Protein AF-A0A9D5GYQ3-F1 (afdb_monomer)

Sequence (95 aa):
MMFLLFLFSTTVISHRVDDSDITLKEDFELGKHLKLINKPPIKSIHTEFGYIVDCVDIKKQPAFDHPLLKNHKLQTRPSFYSKIEDRGVNISSTK

InterPro domains:
  IPR025521 Neprosin activation peptide [PF14365] (44-83)

Foldseek 3Di:
DVVVVVVVVVVVVVPCPPPVVVVVVVVVVVVVVCPLQDDAAPDWDQDPVRDIDGHDDPCSHSVCVPPVNVPPDDDDDDPVVVVVVVVPDPPPPDD

Radius of gyration: 28.75 Å; Cα contacts (8 Å, |Δi|>4): 40; chains: 1; bounding box: 49×31×90 Å

Solvent-accessible surface area (backbone atoms only — not comparable to full-atom values): 6147 Å² total; per-residue (Å²): 116,69,69,60,54,51,55,53,52,54,55,64,64,70,66,70,68,56,67,65,62,54,51,54,50,51,54,51,52,48,52,53,52,49,58,54,65,65,63,76,59,80,45,75,43,76,44,99,86,70,49,74,49,71,39,59,56,84,89,66,42,55,74,43,74,40,80,94,36,64,82,62,79,80,86,68,87,60,78,71,58,56,66,49,54,78,72,65,71,81,74,77,82,76,128

Structure (mmCIF, N/CA/C/O backbone):
data_AF-A0A9D5GYQ3-F1
#
_entry.id   AF-A0A9D5GYQ3-F1
#
loop_
_atom_site.group_PDB
_atom_site.id
_atom_site.type_symbol
_atom_site.label_atom_id
_atom_site.label_alt_id
_atom_site.label_comp_id
_atom_site.label_asym_id
_atom_site.label_entity_id
_atom_site.label_seq_id
_atom_site.pdbx_PDB_ins_code
_atom_site.Cartn_x
_atom_site.Cartn_y
_atom_site.Cartn_z
_atom_site.occupancy
_atom_site.B_iso_or_equiv
_atom_site.auth_seq_id
_atom_site.auth_comp_id
_atom_site.auth_asym_id
_atom_site.auth_atom_id
_atom_site.pdbx_PDB_model_num
ATOM 1 N N . MET A 1 1 ? 22.638 2.542 -58.117 1.00 63.44 1 MET A N 1
ATOM 2 C CA . MET A 1 1 ? 21.687 1.465 -57.756 1.00 63.44 1 MET A CA 1
ATOM 3 C C . MET A 1 1 ? 22.132 0.667 -56.524 1.00 63.44 1 MET A C 1
ATOM 5 O O . MET A 1 1 ? 21.335 0.570 -55.608 1.00 63.44 1 MET A O 1
ATOM 9 N N . MET A 1 2 ? 23.386 0.194 -56.407 1.00 65.12 2 MET A N 1
ATOM 10 C CA . MET A 1 2 ? 23.854 -0.547 -55.208 1.00 65.12 2 MET A CA 1
ATOM 11 C C . MET A 1 2 ? 23.892 0.252 -53.889 1.00 65.12 2 MET A C 1
ATOM 13 O O . MET A 1 2 ? 23.556 -0.296 -52.847 1.00 65.12 2 MET A O 1
ATOM 17 N N . PHE A 1 3 ? 24.254 1.541 -53.908 1.00 67.25 3 PHE A N 1
ATOM 18 C CA . PHE A 1 3 ? 24.328 2.361 -52.682 1.00 67.25 3 PHE A CA 1
ATOM 19 C C . PHE A 1 3 ? 22.978 2.524 -51.973 1.00 67.25 3 PHE A C 1
ATOM 21 O O . PHE A 1 3 ? 22.921 2.515 -50.749 1.00 67.25 3 PHE A O 1
ATOM 28 N N . LEU A 1 4 ? 21.888 2.618 -52.738 1.00 67.19 4 LEU A N 1
ATOM 29 C CA . LEU A 1 4 ? 20.540 2.729 -52.179 1.00 67.19 4 LEU A CA 1
ATOM 30 C C . LEU A 1 4 ? 20.156 1.444 -51.438 1.00 67.19 4 LEU A C 1
ATOM 32 O O . LEU A 1 4 ? 19.635 1.512 -50.333 1.00 67.19 4 LEU A O 1
ATOM 36 N N . LEU A 1 5 ? 20.502 0.277 -51.992 1.00 67.50 5 LEU A N 1
ATOM 37 C CA . LEU 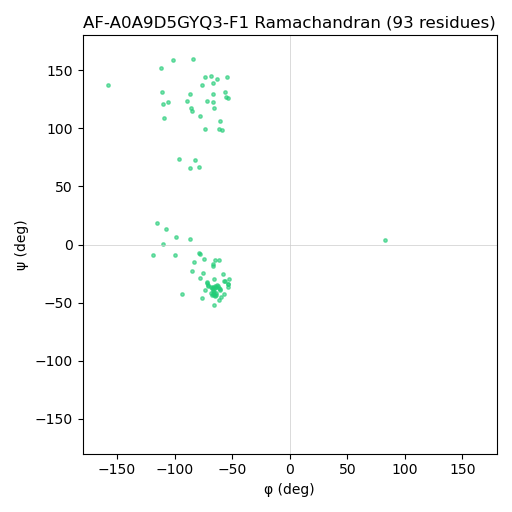A 1 5 ? 20.246 -1.023 -51.364 1.00 67.50 5 LEU A CA 1
ATOM 38 C C . LEU A 1 5 ? 20.997 -1.190 -50.037 1.00 67.50 5 LEU A C 1
ATOM 40 O O . LEU A 1 5 ? 20.458 -1.778 -49.102 1.00 67.50 5 LEU A O 1
ATOM 44 N N . PHE A 1 6 ? 22.209 -0.640 -49.926 1.00 67.88 6 PHE A N 1
ATOM 45 C CA . PHE A 1 6 ? 22.979 -0.675 -48.681 1.00 67.88 6 PHE A CA 1
ATOM 46 C C . PHE A 1 6 ? 22.310 0.160 -47.579 1.00 67.88 6 PHE A C 1
ATOM 48 O O . PHE A 1 6 ? 22.208 -0.299 -46.448 1.00 67.88 6 PHE A O 1
ATOM 55 N N . LEU A 1 7 ? 21.762 1.332 -47.924 1.00 66.88 7 LEU A N 1
ATOM 56 C CA . LEU A 1 7 ? 21.004 2.184 -46.997 1.00 66.88 7 LEU A CA 1
ATOM 57 C C . LEU A 1 7 ? 19.667 1.551 -46.571 1.00 66.88 7 LEU A C 1
ATOM 59 O O . LEU A 1 7 ? 19.272 1.645 -45.410 1.00 66.88 7 LEU A O 1
ATOM 63 N N . PHE A 1 8 ? 18.979 0.854 -47.480 1.00 63.44 8 PHE A N 1
ATOM 64 C CA . PHE A 1 8 ? 17.791 0.067 -47.125 1.00 63.44 8 PHE A CA 1
ATOM 65 C C . PHE A 1 8 ? 18.143 -1.121 -46.218 1.00 63.44 8 PHE A C 1
ATOM 67 O O . PHE A 1 8 ? 17.418 -1.425 -45.279 1.00 63.44 8 PHE A O 1
ATOM 74 N N . SER A 1 9 ? 19.291 -1.760 -46.440 1.00 65.50 9 SER A N 1
ATOM 75 C CA . SER A 1 9 ? 19.747 -2.878 -45.607 1.00 65.50 9 SER A CA 1
ATOM 76 C C . SER A 1 9 ? 20.125 -2.419 -44.192 1.00 65.50 9 SER A C 1
ATOM 78 O O . SER A 1 9 ? 19.756 -3.070 -43.218 1.00 65.50 9 SER A O 1
ATOM 80 N N . THR A 1 10 ? 20.803 -1.275 -44.046 1.00 64.19 10 THR A N 1
ATOM 81 C CA . THR A 1 10 ? 21.180 -0.731 -42.728 1.00 64.19 10 THR A CA 1
ATOM 82 C C . THR A 1 10 ? 19.982 -0.197 -41.940 1.00 64.19 10 THR A C 1
ATOM 84 O O . THR A 1 10 ? 19.926 -0.383 -40.726 1.00 64.19 10 THR A O 1
ATOM 87 N N . THR A 1 11 ? 18.989 0.399 -42.606 1.00 59.69 11 THR A N 1
ATOM 88 C CA . THR A 1 11 ? 17.742 0.851 -41.955 1.00 59.69 11 THR A CA 1
ATOM 89 C C . THR A 1 11 ? 16.870 -0.314 -41.476 1.00 59.69 11 THR A C 1
ATOM 91 O O . THR A 1 11 ? 16.304 -0.234 -40.388 1.00 59.69 11 THR A O 1
ATOM 94 N N . VAL A 1 12 ? 16.821 -1.429 -42.218 1.00 61.06 12 VAL A N 1
ATOM 95 C CA . VAL A 1 12 ? 16.080 -2.646 -41.827 1.00 61.06 12 VAL A CA 1
ATOM 96 C C . VAL A 1 12 ? 16.739 -3.380 -40.650 1.00 61.06 12 VAL A C 1
ATOM 98 O O . VAL A 1 12 ? 16.036 -3.919 -39.795 1.00 61.06 12 VAL A O 1
ATOM 101 N N . ILE A 1 13 ? 18.074 -3.381 -40.560 1.00 58.56 13 ILE A N 1
ATOM 102 C CA . ILE A 1 13 ? 18.802 -3.983 -39.426 1.00 58.56 13 ILE A CA 1
ATOM 103 C C . ILE A 1 13 ? 18.635 -3.137 -38.148 1.00 58.56 13 ILE A C 1
ATOM 105 O O . ILE A 1 13 ? 18.562 -3.689 -37.053 1.00 58.56 13 ILE A O 1
ATOM 109 N N . SER A 1 14 ? 18.502 -1.811 -38.274 1.00 57.50 14 SER A N 1
ATOM 110 C CA . SER A 1 14 ? 18.463 -0.881 -37.135 1.00 57.50 14 SER A CA 1
ATOM 111 C C . SER A 1 14 ? 17.120 -0.804 -36.388 1.00 57.50 14 SER A C 1
ATOM 113 O O . SER A 1 14 ? 17.062 -0.148 -35.351 1.00 57.50 14 SER A O 1
ATOM 115 N N . HIS A 1 15 ? 16.050 -1.449 -36.871 1.00 53.00 15 HIS A N 1
ATOM 116 C CA . HIS A 1 15 ? 14.717 -1.397 -36.242 1.00 53.00 15 HIS A CA 1
ATOM 117 C C . HIS A 1 15 ? 14.388 -2.610 -35.354 1.00 53.00 15 HIS A C 1
ATOM 119 O O . HIS A 1 15 ? 13.267 -2.732 -34.861 1.00 53.00 15 HIS A O 1
ATOM 125 N N . ARG A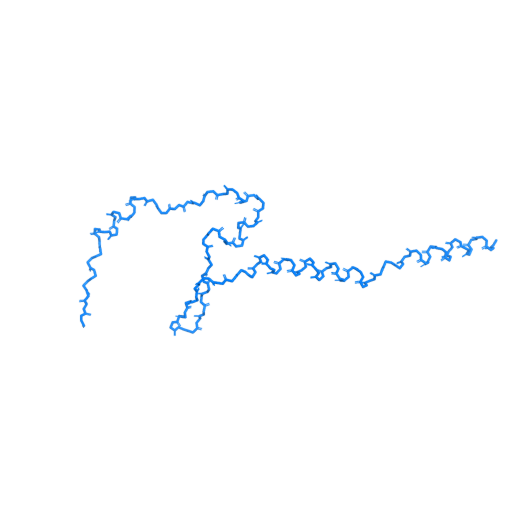 1 16 ? 15.357 -3.508 -35.133 1.00 56.53 16 ARG A N 1
ATOM 126 C CA . ARG A 1 16 ? 15.248 -4.609 -34.167 1.00 56.53 16 ARG A CA 1
ATOM 127 C C . ARG A 1 16 ? 15.502 -4.061 -32.758 1.00 56.53 16 ARG A C 1
ATOM 129 O O . ARG A 1 16 ? 16.519 -4.363 -32.147 1.00 56.53 16 ARG A O 1
ATOM 136 N N . VAL A 1 17 ? 14.607 -3.206 -32.263 1.00 59.06 17 VAL A N 1
ATOM 137 C CA . VAL A 1 17 ? 14.494 -3.045 -30.809 1.00 59.06 17 VAL A CA 1
ATOM 138 C C . VAL A 1 17 ? 13.992 -4.393 -30.307 1.00 59.06 17 VAL A C 1
ATOM 140 O O . VAL A 1 17 ? 12.964 -4.874 -30.778 1.00 59.06 17 VAL A O 1
ATOM 143 N N . ASP A 1 18 ? 14.798 -5.049 -29.478 1.00 62.72 18 ASP A N 1
ATOM 144 C CA . ASP A 1 18 ? 14.539 -6.395 -28.981 1.00 62.72 18 ASP A CA 1
ATOM 145 C C . ASP A 1 18 ? 13.219 -6.375 -28.198 1.00 62.72 18 ASP A C 1
ATOM 147 O O . ASP A 1 18 ? 13.137 -5.813 -27.106 1.00 62.72 18 ASP A O 1
ATOM 151 N N . ASP A 1 19 ? 12.167 -6.943 -28.784 1.00 65.12 19 ASP A N 1
ATOM 152 C CA . ASP A 1 19 ? 10.821 -7.056 -28.202 1.00 65.12 19 ASP A CA 1
ATOM 153 C C . ASP A 1 19 ? 10.878 -7.701 -26.799 1.00 65.12 19 ASP A C 1
ATOM 155 O O . ASP A 1 19 ? 10.138 -7.352 -25.877 1.00 65.12 19 ASP A O 1
ATOM 159 N N . SER A 1 20 ? 11.875 -8.572 -26.598 1.00 74.06 20 SER A N 1
ATOM 160 C CA . SER A 1 20 ? 12.202 -9.172 -25.308 1.00 74.06 20 SER A CA 1
ATOM 161 C C . SER A 1 20 ? 12.733 -8.165 -24.280 1.00 74.06 20 SER A C 1
ATOM 163 O O . SER A 1 20 ? 12.410 -8.299 -23.105 1.00 74.06 20 SER A O 1
ATOM 165 N N . ASP A 1 21 ? 13.543 -7.176 -24.669 1.00 80.56 21 ASP A N 1
ATOM 166 C CA . ASP A 1 21 ? 14.071 -6.160 -23.740 1.00 80.56 21 ASP A CA 1
ATOM 167 C C . ASP A 1 21 ? 12.970 -5.180 -23.304 1.00 80.56 21 ASP A C 1
ATOM 169 O O . ASP A 1 21 ? 12.945 -4.741 -22.153 1.00 80.56 21 ASP A O 1
ATOM 173 N N . ILE A 1 22 ? 12.014 -4.881 -24.192 1.00 84.06 22 ILE A N 1
ATOM 174 C CA . ILE A 1 22 ? 10.818 -4.097 -23.845 1.00 84.06 22 ILE A CA 1
ATOM 175 C C . ILE A 1 22 ? 9.945 -4.878 -22.855 1.00 84.06 22 ILE A C 1
ATOM 177 O O . ILE A 1 22 ? 9.659 -4.367 -21.773 1.00 84.06 22 ILE A O 1
ATOM 181 N N . THR A 1 23 ? 9.608 -6.133 -23.168 1.00 86.06 23 THR A N 1
ATOM 182 C CA . THR A 1 23 ? 8.770 -6.990 -22.307 1.00 86.06 23 THR A CA 1
ATOM 183 C C . THR A 1 23 ? 9.373 -7.150 -20.903 1.00 86.06 23 THR A C 1
ATOM 185 O O . THR A 1 23 ? 8.680 -7.021 -19.896 1.00 86.06 23 THR A O 1
ATOM 188 N N . LEU A 1 24 ? 10.694 -7.349 -20.803 1.00 88.50 24 LEU A N 1
ATOM 189 C CA . LEU A 1 24 ? 11.385 -7.465 -19.513 1.00 88.50 24 LEU A CA 1
ATOM 190 C C . LEU A 1 24 ? 11.322 -6.177 -18.680 1.00 88.50 24 LEU A C 1
ATOM 192 O O . LEU A 1 24 ? 11.226 -6.238 -17.451 1.00 88.50 24 LEU A O 1
ATOM 196 N N . LYS A 1 25 ? 11.393 -5.007 -19.326 1.00 91.50 25 LYS A N 1
ATOM 197 C CA . LYS A 1 25 ? 11.247 -3.712 -18.645 1.00 91.50 25 LYS A CA 1
ATOM 198 C C . LYS A 1 25 ? 9.829 -3.526 -18.120 1.00 91.50 25 LYS A C 1
ATOM 200 O O . LYS A 1 25 ? 9.676 -3.119 -16.970 1.00 91.50 25 LYS A O 1
ATOM 205 N N . GLU A 1 26 ? 8.823 -3.872 -18.915 1.00 93.00 26 GLU A N 1
ATOM 206 C CA . GLU A 1 26 ? 7.415 -3.804 -18.513 1.00 93.00 26 GLU A CA 1
ATOM 207 C C . GLU A 1 26 ? 7.121 -4.723 -17.318 1.00 93.00 26 GLU A C 1
ATOM 209 O O . GLU A 1 26 ? 6.579 -4.261 -16.314 1.00 93.00 26 GLU A O 1
ATOM 214 N N . ASP A 1 27 ? 7.565 -5.983 -17.357 1.00 94.38 27 ASP A N 1
ATOM 215 C CA . ASP A 1 27 ? 7.408 -6.932 -16.245 1.00 94.38 27 ASP A CA 1
ATOM 216 C C . ASP A 1 27 ? 8.103 -6.447 -14.968 1.00 94.38 27 ASP A C 1
ATOM 218 O O . ASP A 1 27 ? 7.594 -6.588 -13.849 1.00 94.38 27 ASP A O 1
ATOM 222 N N . PHE A 1 28 ? 9.279 -5.838 -15.119 1.00 94.31 28 PHE A N 1
ATOM 223 C CA . PHE A 1 28 ? 10.015 -5.265 -14.002 1.00 94.31 28 PHE A CA 1
ATOM 224 C C . PHE A 1 28 ? 9.294 -4.057 -13.387 1.00 94.31 28 PHE A C 1
ATOM 226 O O . PHE A 1 28 ? 9.230 -3.934 -12.156 1.00 94.31 28 PHE A O 1
ATOM 233 N N . GLU A 1 29 ? 8.734 -3.169 -14.209 1.00 94.50 29 GLU A N 1
ATOM 234 C CA . GLU A 1 29 ? 7.929 -2.032 -13.755 1.00 94.50 29 GLU A CA 1
ATOM 235 C C . GLU A 1 29 ? 6.623 -2.486 -13.096 1.00 94.50 29 GLU A C 1
ATOM 237 O O . GLU A 1 29 ? 6.290 -2.017 -12.001 1.00 94.50 29 GLU A O 1
ATOM 242 N N . LEU A 1 30 ? 5.942 -3.469 -13.686 1.00 95.06 30 LEU A N 1
ATOM 243 C CA . LEU A 1 30 ? 4.750 -4.093 -13.123 1.00 95.06 30 LEU A CA 1
ATOM 244 C C . LEU A 1 30 ? 5.054 -4.731 -11.762 1.00 95.06 30 LEU A C 1
ATOM 246 O O . LEU A 1 30 ? 4.337 -4.504 -10.787 1.00 95.06 30 LEU A O 1
ATOM 250 N N . GLY A 1 31 ? 6.165 -5.462 -11.653 1.00 94.25 31 GLY A N 1
ATOM 251 C CA . GLY A 1 31 ? 6.610 -6.077 -10.404 1.00 94.25 31 GLY A CA 1
ATOM 252 C C . GLY A 1 31 ? 6.907 -5.056 -9.303 1.00 94.25 31 GLY A C 1
ATOM 253 O O . GLY A 1 31 ? 6.585 -5.285 -8.133 1.00 94.25 31 GLY A O 1
ATOM 254 N N . LYS A 1 32 ? 7.480 -3.897 -9.650 1.00 91.31 32 LYS A N 1
ATOM 255 C CA . LYS A 1 32 ? 7.646 -2.783 -8.701 1.00 91.31 32 LYS A CA 1
ATOM 256 C C . LYS A 1 32 ? 6.302 -2.229 -8.248 1.00 91.31 32 LYS A C 1
ATOM 258 O O . LYS A 1 32 ? 6.116 -2.009 -7.053 1.00 91.31 32 LYS A O 1
ATOM 263 N N . HIS A 1 33 ? 5.373 -2.034 -9.178 1.00 90.31 33 HIS A N 1
ATOM 264 C CA . HIS A 1 33 ? 4.052 -1.493 -8.879 1.00 90.31 33 HIS A CA 1
ATOM 265 C C . HIS A 1 33 ? 3.252 -2.432 -7.962 1.00 90.31 33 HIS A C 1
ATOM 267 O O . HIS A 1 33 ? 2.691 -2.003 -6.954 1.00 90.31 33 HIS A O 1
ATOM 273 N N . LEU A 1 34 ? 3.289 -3.739 -8.236 1.00 92.25 34 LEU A N 1
ATOM 274 C CA . LEU A 1 34 ? 2.653 -4.760 -7.403 1.00 92.25 34 LEU A CA 1
ATOM 275 C C . LEU A 1 34 ? 3.212 -4.783 -5.978 1.00 92.25 34 LEU A C 1
ATOM 277 O O . LEU A 1 34 ? 2.447 -4.947 -5.032 1.00 92.25 34 LEU A O 1
ATOM 281 N N . LYS A 1 35 ? 4.522 -4.580 -5.795 1.00 88.50 35 LYS A N 1
ATOM 282 C CA . LYS A 1 35 ? 5.134 -4.498 -4.456 1.00 88.50 35 LYS A CA 1
ATOM 283 C C . LYS A 1 35 ? 4.678 -3.275 -3.656 1.00 88.50 35 LYS A C 1
ATOM 285 O O . LYS A 1 35 ? 4.645 -3.347 -2.432 1.00 88.50 35 LYS A O 1
ATOM 290 N N . LEU A 1 36 ? 4.342 -2.168 -4.322 1.00 86.56 36 LEU A N 1
ATOM 291 C CA . LEU A 1 36 ? 3.815 -0.969 -3.658 1.00 86.56 36 LEU A CA 1
ATOM 292 C C . LEU A 1 36 ? 2.367 -1.170 -3.194 1.00 86.56 36 LEU A C 1
ATOM 294 O O . LEU A 1 36 ? 2.007 -0.745 -2.098 1.00 86.56 36 LEU A O 1
ATOM 298 N N . ILE A 1 37 ? 1.552 -1.856 -4.000 1.00 87.62 37 ILE A N 1
ATOM 299 C CA . ILE A 1 37 ? 0.141 -2.119 -3.682 1.00 87.62 37 ILE A CA 1
ATOM 300 C C . ILE A 1 37 ? 0.002 -3.236 -2.636 1.00 87.62 37 ILE A C 1
ATOM 302 O O . ILE A 1 37 ? -0.734 -3.081 -1.661 1.00 87.62 37 ILE A O 1
ATOM 306 N N . ASN A 1 38 ? 0.723 -4.348 -2.803 1.00 90.50 38 ASN A N 1
ATOM 307 C CA . ASN A 1 38 ? 0.564 -5.562 -1.995 1.00 90.50 38 ASN A CA 1
ATOM 308 C C . ASN A 1 38 ? 1.404 -5.523 -0.714 1.00 90.50 38 ASN A C 1
ATOM 310 O O . ASN A 1 38 ? 2.346 -6.299 -0.529 1.00 90.50 38 ASN A O 1
ATOM 314 N N . LYS A 1 39 ? 1.068 -4.601 0.188 1.00 88.25 39 LYS A N 1
ATOM 315 C CA . LYS A 1 39 ? 1.712 -4.519 1.503 1.00 88.25 39 LYS A CA 1
ATOM 316 C C . LYS A 1 39 ? 1.180 -5.623 2.424 1.00 88.25 39 LYS A C 1
ATOM 318 O O . LYS A 1 39 ? -0.029 -5.843 2.454 1.00 88.25 39 LYS A O 1
ATOM 323 N N . PRO A 1 40 ? 2.050 -6.301 3.196 1.00 91.94 40 PRO A N 1
ATOM 324 C CA . PRO A 1 40 ? 1.617 -7.392 4.057 1.00 91.94 40 PRO A CA 1
ATOM 325 C C . PRO A 1 40 ? 0.714 -6.874 5.188 1.00 91.94 40 PRO A C 1
ATOM 327 O O . PRO A 1 40 ? 1.021 -5.829 5.782 1.00 91.94 40 PRO A O 1
ATOM 330 N N . PRO A 1 41 ? -0.370 -7.595 5.521 1.00 94.50 41 PRO A N 1
ATOM 331 C CA . PRO A 1 41 ? -1.233 -7.225 6.629 1.00 94.50 41 PRO A CA 1
ATOM 332 C C . PRO A 1 41 ? -0.525 -7.408 7.972 1.00 94.50 41 PRO A C 1
ATOM 334 O O . PRO A 1 41 ? 0.239 -8.348 8.179 1.00 94.50 41 PRO A O 1
ATOM 337 N N . ILE A 1 42 ? -0.820 -6.516 8.917 1.00 96.25 42 ILE A N 1
ATOM 338 C CA . ILE A 1 42 ? -0.428 -6.664 10.327 1.00 96.25 42 ILE A CA 1
ATOM 339 C C . ILE A 1 42 ? -1.430 -7.519 11.105 1.00 96.25 42 ILE A C 1
ATOM 341 O O . ILE A 1 42 ? -1.106 -8.053 12.164 1.00 96.25 42 ILE A O 1
ATOM 345 N N . LYS A 1 43 ? -2.665 -7.604 10.609 1.00 95.50 43 LYS A N 1
ATOM 346 C CA . LYS A 1 43 ? -3.750 -8.369 11.213 1.00 95.50 43 LYS A CA 1
ATOM 347 C C . LYS A 1 43 ? -4.783 -8.692 10.147 1.00 95.50 43 LYS A C 1
ATOM 349 O O . LYS A 1 43 ? -5.170 -7.798 9.406 1.00 95.50 43 LYS A O 1
ATOM 354 N N . SER A 1 44 ? -5.287 -9.914 10.152 1.00 96.88 44 SER A N 1
ATOM 355 C CA . SER A 1 44 ? -6.417 -10.325 9.321 1.00 96.88 44 SER A CA 1
ATOM 356 C C . SER A 1 44 ? -7.618 -10.585 10.220 1.00 96.88 44 SER A C 1
ATOM 358 O O . SER A 1 44 ? -7.499 -11.232 11.263 1.00 96.88 44 SER A O 1
ATOM 360 N N . ILE A 1 45 ? -8.770 -10.027 9.862 1.00 97.25 45 ILE A N 1
ATOM 361 C CA . ILE A 1 45 ? -10.019 -10.183 10.607 1.00 97.25 45 ILE A CA 1
ATOM 362 C C . ILE A 1 45 ? -10.956 -11.038 9.768 1.00 97.25 45 ILE A C 1
ATOM 364 O O . ILE A 1 45 ? -11.308 -10.663 8.654 1.00 97.25 45 ILE A O 1
ATOM 368 N N . HIS A 1 46 ? -11.372 -12.171 10.322 1.00 97.75 46 HIS A N 1
ATOM 369 C CA . HIS A 1 46 ? -12.392 -13.017 9.722 1.00 97.75 46 HIS A CA 1
ATOM 370 C C . HIS A 1 46 ? -13.754 -12.551 10.223 1.00 97.75 46 HIS A C 1
ATOM 372 O O . HIS A 1 46 ? -13.988 -12.467 11.428 1.00 97.75 46 HIS A O 1
ATOM 378 N N . THR A 1 47 ? -14.635 -12.211 9.295 1.00 96.62 47 THR A N 1
ATOM 379 C CA . THR A 1 47 ? -16.012 -11.824 9.606 1.00 96.62 47 THR A CA 1
ATOM 380 C C . THR A 1 47 ? -16.890 -13.064 9.753 1.00 96.62 47 THR A C 1
ATOM 382 O O . THR A 1 47 ? -16.573 -14.128 9.220 1.00 96.62 47 THR A O 1
ATOM 385 N N . GLU A 1 48 ? -18.028 -12.920 10.432 1.00 97.06 48 GLU A N 1
ATOM 386 C CA . GLU A 1 48 ? -19.039 -13.983 10.559 1.00 97.06 48 GLU A CA 1
ATOM 387 C C . GLU A 1 48 ? -19.573 -14.474 9.201 1.00 97.06 48 GLU A C 1
ATOM 389 O O . GLU A 1 48 ? -19.970 -15.627 9.064 1.00 97.06 48 GLU A O 1
ATOM 394 N N . PHE A 1 49 ? -19.508 -13.621 8.175 1.00 96.81 49 PHE A N 1
ATOM 395 C CA . PHE A 1 49 ? -19.915 -13.927 6.803 1.00 96.81 49 PHE A CA 1
ATOM 396 C C . PHE A 1 49 ? -18.799 -14.568 5.962 1.00 96.81 49 PHE A C 1
ATOM 398 O O . PHE A 1 49 ? -18.971 -14.766 4.762 1.00 96.81 49 PHE A O 1
ATOM 405 N N . GLY A 1 50 ? -17.638 -14.861 6.557 1.00 95.56 50 GLY A N 1
ATOM 406 C CA . GLY A 1 50 ? -16.509 -15.496 5.874 1.00 95.56 50 GLY A CA 1
ATOM 407 C C . GLY A 1 50 ? -15.609 -14.551 5.070 1.0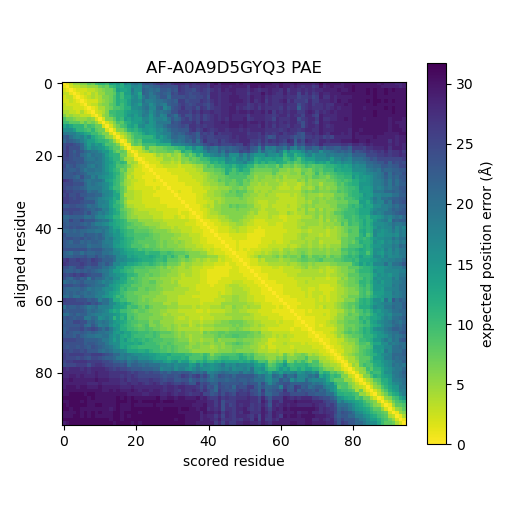0 95.56 50 GLY A C 1
ATOM 408 O O . GLY A 1 50 ? -14.656 -15.018 4.450 1.00 95.56 50 GLY A O 1
ATOM 409 N N . TYR A 1 51 ? -15.844 -13.233 5.092 1.00 96.75 51 TYR A N 1
ATOM 410 C CA . TYR A 1 51 ? -14.908 -12.265 4.506 1.00 96.75 51 TYR A CA 1
ATOM 411 C C . TYR A 1 51 ? -13.657 -12.110 5.369 1.00 96.75 51 TYR A C 1
ATOM 413 O O . TYR A 1 51 ? -13.755 -12.088 6.598 1.00 96.75 51 TYR A O 1
ATOM 421 N N . ILE A 1 52 ? -12.509 -11.927 4.717 1.00 96.81 52 ILE A N 1
ATOM 422 C CA . ILE A 1 52 ? -11.230 -11.618 5.358 1.00 96.81 52 ILE A CA 1
ATOM 423 C C . ILE A 1 52 ? -10.919 -10.140 5.117 1.00 96.81 52 ILE A C 1
ATOM 425 O O . ILE A 1 52 ? -10.864 -9.690 3.974 1.00 96.81 52 ILE A O 1
ATOM 429 N N . VAL A 1 53 ? -10.733 -9.385 6.199 1.00 95.56 53 VAL A N 1
ATOM 430 C CA . VAL A 1 53 ? -10.338 -7.974 6.164 1.00 95.56 53 VAL A CA 1
ATOM 431 C C . VAL A 1 53 ? -8.907 -7.849 6.662 1.00 95.56 53 VAL A C 1
ATOM 433 O O . VAL A 1 53 ? -8.625 -7.991 7.855 1.00 95.56 53 VAL A O 1
ATOM 436 N N . ASP A 1 54 ? -8.011 -7.554 5.732 1.00 94.44 54 ASP A N 1
ATOM 437 C CA . ASP A 1 54 ? -6.592 -7.362 5.988 1.00 94.44 54 ASP A CA 1
ATOM 438 C C . ASP A 1 54 ? -6.305 -5.925 6.427 1.00 94.44 54 ASP A C 1
ATOM 440 O O . ASP A 1 54 ? -6.480 -4.953 5.693 1.00 94.44 54 ASP A O 1
ATOM 444 N N . CYS A 1 55 ? -5.862 -5.785 7.671 1.00 93.31 55 CYS A N 1
ATOM 445 C CA . CYS A 1 55 ? -5.453 -4.523 8.257 1.00 93.31 55 CYS A CA 1
ATOM 446 C C . CYS A 1 55 ? -3.981 -4.268 7.941 1.00 93.31 55 CYS A C 1
ATOM 448 O O . CYS A 1 55 ? -3.114 -5.089 8.238 1.00 93.31 55 CYS A O 1
ATOM 450 N N . VAL A 1 56 ? -3.689 -3.080 7.429 1.00 93.50 56 VAL A N 1
ATOM 451 C CA . VAL A 1 56 ? -2.337 -2.558 7.201 1.00 93.50 56 VAL A CA 1
ATOM 452 C C . VAL A 1 56 ? -2.053 -1.390 8.148 1.00 93.50 56 VAL A C 1
ATOM 454 O O . VAL A 1 56 ? -2.972 -0.692 8.577 1.00 93.50 56 VAL A O 1
ATOM 457 N N . ASP A 1 57 ? -0.783 -1.168 8.497 1.00 92.00 57 ASP A N 1
ATOM 458 C CA . ASP A 1 57 ? -0.368 -0.055 9.368 1.00 92.00 57 ASP A CA 1
ATOM 459 C C . ASP A 1 57 ? -0.836 1.293 8.788 1.00 92.00 57 ASP A C 1
ATOM 461 O O . ASP A 1 57 ? -0.638 1.581 7.605 1.00 92.00 57 ASP A O 1
ATOM 465 N N . ILE A 1 58 ? -1.459 2.137 9.618 1.00 90.56 58 ILE A N 1
ATOM 466 C CA . ILE A 1 58 ? -2.051 3.414 9.193 1.00 90.56 58 ILE A CA 1
ATOM 467 C C . ILE A 1 58 ? -1.041 4.355 8.522 1.00 90.56 58 ILE A C 1
ATOM 469 O O . ILE A 1 58 ? -1.409 5.100 7.623 1.00 90.56 58 ILE A O 1
ATOM 473 N N . LYS A 1 59 ? 0.238 4.320 8.906 1.00 89.81 59 LYS A N 1
ATOM 474 C CA . LYS A 1 59 ? 1.289 5.145 8.290 1.00 89.81 59 LYS A CA 1
ATOM 475 C C . LYS A 1 59 ? 1.852 4.523 7.018 1.00 89.81 59 LYS A C 1
ATOM 477 O O . LYS A 1 59 ? 2.547 5.199 6.269 1.00 89.81 59 LYS A O 1
ATOM 482 N N . LYS A 1 60 ? 1.585 3.238 6.786 1.00 89.94 60 LYS A N 1
ATOM 483 C CA . LYS A 1 60 ? 2.110 2.471 5.654 1.00 89.94 60 LYS A CA 1
ATOM 484 C C . LYS A 1 60 ? 1.050 2.183 4.597 1.00 89.94 60 LYS A C 1
ATOM 486 O O . LYS A 1 60 ? 1.315 1.364 3.728 1.00 89.94 60 LYS A O 1
ATOM 491 N N . GLN A 1 61 ? -0.118 2.828 4.628 1.00 89.75 61 GLN A N 1
ATOM 492 C CA . GLN A 1 61 ? -1.130 2.633 3.581 1.00 89.75 61 GLN A CA 1
ATOM 493 C C . GLN A 1 61 ? -0.538 2.907 2.186 1.00 89.75 61 GLN A C 1
ATOM 495 O O . GLN A 1 61 ? 0.284 3.820 2.059 1.00 89.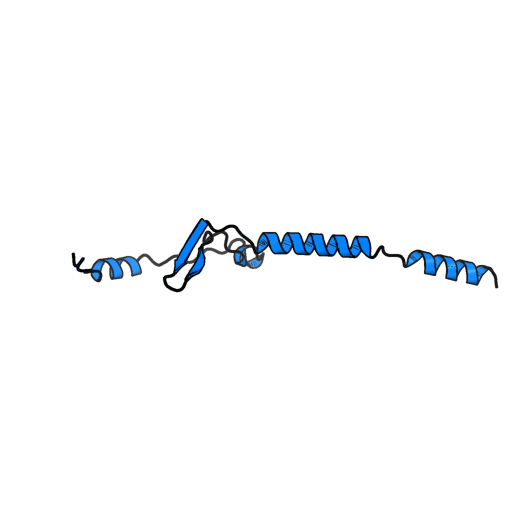75 61 GLN A O 1
ATOM 500 N N . PRO A 1 62 ? -0.948 2.171 1.138 1.00 89.25 62 PRO A N 1
ATOM 501 C CA . PRO A 1 62 ? -0.468 2.388 -0.232 1.00 89.25 62 PRO A CA 1
ATOM 502 C C . PRO A 1 62 ? -0.639 3.834 -0.720 1.00 89.25 62 PRO A C 1
ATOM 504 O O . PRO A 1 62 ? 0.225 4.370 -1.407 1.00 89.25 62 PRO A O 1
ATOM 507 N N . ALA A 1 63 ? -1.706 4.516 -0.289 1.00 87.94 63 ALA A N 1
ATOM 508 C CA . ALA A 1 63 ? -1.959 5.913 -0.642 1.00 87.94 63 ALA A CA 1
ATOM 509 C C . ALA A 1 63 ? -0.797 6.860 -0.273 1.00 87.94 63 ALA A C 1
ATOM 511 O O . ALA A 1 63 ? -0.556 7.835 -0.982 1.00 87.94 63 ALA A O 1
ATOM 512 N N . PHE A 1 64 ? -0.044 6.574 0.797 1.00 91.12 64 PHE A N 1
ATOM 513 C CA . PHE A 1 64 ? 1.070 7.426 1.237 1.00 91.12 64 PHE A CA 1
ATOM 514 C C . PHE A 1 64 ? 2.349 7.265 0.410 1.00 91.12 64 PHE A C 1
ATOM 516 O O . PHE A 1 64 ? 3.260 8.077 0.559 1.00 91.12 64 PHE A O 1
ATOM 523 N N . ASP A 1 65 ? 2.410 6.286 -0.498 1.00 88.38 65 ASP A N 1
ATOM 524 C CA . ASP A 1 65 ? 3.522 6.167 -1.448 1.00 88.38 65 ASP A CA 1
ATOM 525 C C . ASP A 1 65 ? 3.427 7.219 -2.566 1.00 88.38 65 ASP A C 1
ATOM 527 O O . ASP A 1 65 ? 4.392 7.455 -3.295 1.00 88.38 65 ASP A O 1
ATOM 531 N N . HIS A 1 66 ? 2.280 7.902 -2.683 1.00 91.44 66 HIS A N 1
ATOM 532 C CA . HIS A 1 66 ? 2.119 9.010 -3.609 1.00 91.44 66 HIS A CA 1
ATOM 533 C C . HIS A 1 66 ? 3.015 10.195 -3.192 1.00 91.44 66 HIS A C 1
ATOM 535 O O . HIS A 1 66 ? 2.923 10.652 -2.048 1.00 91.44 66 HIS A O 1
ATOM 541 N N . PRO A 1 67 ? 3.830 10.779 -4.097 1.00 90.81 67 PRO A N 1
ATOM 542 C CA . PRO A 1 67 ? 4.788 11.837 -3.752 1.00 90.81 67 PRO A CA 1
ATOM 543 C C . PRO A 1 67 ? 4.174 13.034 -3.013 1.00 90.81 67 PRO A C 1
ATOM 545 O O . PRO A 1 67 ? 4.778 13.565 -2.083 1.00 90.81 67 PRO A O 1
ATOM 548 N N . LEU A 1 68 ? 2.946 13.416 -3.382 1.00 93.94 68 LEU A N 1
ATOM 549 C CA . LEU A 1 68 ? 2.205 14.514 -2.744 1.00 93.94 68 LEU A CA 1
ATOM 550 C C . LEU A 1 68 ? 1.810 14.234 -1.284 1.00 93.94 68 LEU A C 1
ATOM 552 O O . LEU A 1 68 ? 1.498 15.164 -0.547 1.00 93.94 68 LEU A O 1
ATOM 556 N N . LEU A 1 69 ? 1.821 12.970 -0.856 1.00 92.19 69 LEU A N 1
ATOM 557 C CA . LEU A 1 69 ? 1.388 12.537 0.472 1.00 92.19 69 LEU A CA 1
ATOM 558 C C . LEU A 1 69 ? 2.543 12.068 1.371 1.00 92.19 69 LEU A C 1
ATOM 560 O O . LEU A 1 69 ? 2.306 11.761 2.538 1.00 92.19 69 LEU A O 1
ATOM 564 N N . LYS A 1 70 ? 3.794 12.095 0.888 1.00 85.00 70 LYS A N 1
ATOM 565 C CA . LYS A 1 70 ? 4.985 11.601 1.610 1.00 85.00 70 LYS A CA 1
ATOM 566 C C . LYS A 1 70 ? 5.163 12.198 3.015 1.00 85.00 70 LYS A C 1
ATOM 568 O O . LYS A 1 70 ? 5.625 11.515 3.921 1.00 85.00 70 LYS A O 1
ATOM 573 N N . ASN A 1 71 ? 4.784 13.463 3.194 1.00 87.69 71 ASN A N 1
ATOM 574 C CA . ASN A 1 71 ? 4.894 14.193 4.464 1.00 87.69 71 ASN A CA 1
ATOM 575 C C . ASN A 1 71 ? 3.522 14.584 5.034 1.00 8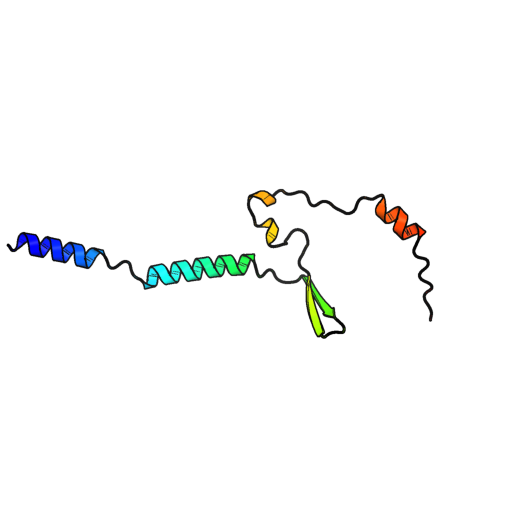7.69 71 ASN A C 1
ATOM 577 O O . ASN A 1 71 ? 3.417 15.497 5.855 1.00 87.69 71 ASN A O 1
ATOM 581 N N . HIS A 1 72 ? 2.453 13.933 4.572 1.00 89.88 72 HIS A N 1
ATOM 582 C CA . HIS A 1 72 ? 1.108 14.242 5.023 1.00 89.88 72 HIS A CA 1
ATOM 583 C C . HIS A 1 72 ? 0.937 13.864 6.501 1.00 89.88 72 HIS A C 1
ATOM 585 O O . HIS A 1 72 ? 1.100 12.708 6.899 1.00 89.88 72 HIS A O 1
ATOM 591 N N . LYS A 1 73 ? 0.569 14.844 7.334 1.00 90.25 73 LYS A N 1
ATOM 592 C CA . LYS A 1 73 ? 0.243 14.603 8.741 1.00 90.25 73 LYS A CA 1
ATOM 593 C C . LYS A 1 73 ? -1.159 14.012 8.836 1.00 90.25 73 LYS A C 1
ATOM 595 O O . LYS A 1 73 ? -2.149 14.705 8.621 1.00 90.25 73 LYS A O 1
ATOM 600 N N . LEU A 1 74 ? -1.233 12.742 9.222 1.00 90.25 74 LEU A N 1
ATOM 601 C CA . LEU A 1 74 ? -2.496 12.079 9.531 1.00 90.25 74 LEU A CA 1
ATOM 602 C C . LEU A 1 74 ? -3.268 12.850 10.607 1.00 90.25 74 LEU A C 1
ATOM 604 O O . LEU A 1 74 ? -2.751 13.119 11.696 1.00 90.25 74 LEU A O 1
ATOM 608 N N . GLN A 1 75 ? -4.521 13.174 10.301 1.00 89.25 75 GLN A N 1
ATOM 609 C CA . GLN A 1 75 ? -5.453 13.673 11.299 1.00 89.25 75 GLN A CA 1
ATOM 610 C C . GLN A 1 75 ? -5.838 12.509 12.206 1.00 89.25 75 GLN A C 1
ATOM 612 O O . GLN A 1 75 ? -6.275 11.456 11.746 1.00 89.25 75 GLN A O 1
ATOM 617 N N . THR A 1 76 ? -5.619 12.684 13.502 1.00 85.62 76 THR A N 1
ATOM 618 C CA . THR A 1 76 ? -6.005 11.702 14.513 1.00 85.62 76 THR A CA 1
ATOM 619 C C . THR A 1 76 ? -7.287 12.154 15.184 1.00 85.62 76 THR A C 1
ATOM 621 O O . THR A 1 76 ? -7.648 13.334 15.138 1.00 85.62 76 THR A O 1
ATOM 624 N N . ARG A 1 77 ? -7.994 11.198 15.791 1.00 82.44 77 ARG A N 1
ATOM 625 C CA . ARG A 1 77 ? -9.233 11.480 16.508 1.00 82.44 77 ARG A CA 1
ATOM 626 C C . ARG A 1 77 ? -8.984 12.593 17.542 1.00 82.44 77 ARG A C 1
ATOM 628 O O . ARG A 1 77 ? -8.075 12.449 18.362 1.00 82.44 77 ARG A O 1
ATOM 635 N N . PRO A 1 78 ? -9.764 13.688 17.526 1.00 81.44 78 PRO A N 1
ATOM 636 C CA . PRO A 1 78 ? -9.597 14.762 18.495 1.00 81.44 78 PRO A CA 1
ATOM 637 C C . PRO A 1 78 ? -9.873 14.260 19.914 1.00 81.44 78 PRO A C 1
ATOM 639 O O . PRO A 1 78 ? -10.820 13.504 20.139 1.00 81.44 78 PRO A O 1
ATOM 642 N N . SER A 1 79 ? -9.107 14.748 20.888 1.00 77.94 79 SER A N 1
ATOM 643 C CA . SER A 1 79 ? -9.224 14.374 22.308 1.00 77.94 79 SER A CA 1
ATOM 644 C C . SER A 1 79 ? -10.577 14.715 22.951 1.00 77.94 79 SER A C 1
ATOM 646 O O . SER A 1 79 ? -10.889 14.239 24.038 1.00 77.94 79 SER A O 1
ATOM 648 N N . PHE A 1 80 ? -11.409 15.530 22.303 1.00 75.94 80 PHE A N 1
ATOM 649 C CA . PHE A 1 80 ? -12.755 15.842 22.786 1.00 75.94 80 PHE A CA 1
ATOM 650 C C . PHE A 1 80 ? -13.753 14.698 22.565 1.00 75.94 80 PHE A C 1
ATOM 652 O O . PHE A 1 80 ? -14.717 14.596 23.318 1.00 75.94 80 PHE A O 1
ATOM 659 N N . TYR A 1 81 ? -13.513 13.820 21.585 1.00 65.62 81 TYR A N 1
ATOM 660 C CA . TYR A 1 81 ? -14.413 12.702 21.288 1.00 65.62 81 TYR A CA 1
ATOM 661 C C . TYR A 1 81 ? -14.266 11.531 22.271 1.00 65.62 81 TYR A C 1
AT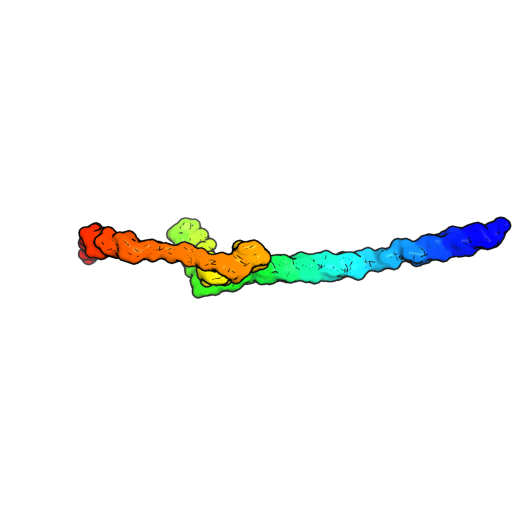OM 663 O O . TYR A 1 81 ? -15.253 10.854 22.541 1.00 65.62 81 TYR A O 1
ATOM 671 N N . SER A 1 82 ? -13.084 11.311 22.862 1.00 62.34 82 SER A N 1
ATOM 672 C CA . SER A 1 82 ? -12.916 10.292 23.917 1.00 62.34 82 SER A CA 1
ATOM 673 C C . SER A 1 82 ? -13.717 10.638 25.177 1.00 62.34 82 SER A C 1
ATOM 675 O O . SER A 1 82 ? -14.348 9.774 25.770 1.00 62.34 82 SER A O 1
ATOM 677 N N . LYS A 1 83 ? -13.828 11.932 25.514 1.00 58.09 83 LYS A N 1
ATOM 678 C CA . LYS A 1 83 ? -14.641 12.414 26.648 1.00 58.09 83 LYS A CA 1
ATOM 679 C C . LYS A 1 83 ? -16.151 12.177 26.500 1.00 58.09 83 LYS A C 1
ATOM 681 O O . LYS A 1 83 ? -16.881 12.422 27.466 1.00 58.09 83 LYS A O 1
ATOM 686 N N . ILE A 1 84 ? -16.629 11.834 25.302 1.00 60.22 84 ILE A N 1
ATOM 687 C CA . ILE A 1 84 ? -18.042 11.531 25.031 1.00 60.22 84 ILE A CA 1
ATOM 688 C C . ILE A 1 84 ? -18.279 10.023 25.154 1.00 60.22 84 ILE A C 1
ATOM 690 O O . ILE A 1 84 ? -19.241 9.625 25.805 1.00 60.22 84 ILE A O 1
ATOM 694 N N . GLU A 1 85 ? -17.378 9.192 24.621 1.00 58.78 85 GLU A N 1
ATOM 695 C CA . GLU A 1 85 ? -17.447 7.730 24.773 1.00 58.78 85 GLU A CA 1
ATOM 696 C C . GLU A 1 85 ? -17.289 7.301 26.241 1.00 58.78 85 GLU A C 1
ATOM 698 O O . GLU A 1 85 ? -18.104 6.522 26.729 1.00 58.78 85 GLU A O 1
ATOM 703 N N . ASP A 1 86 ? -16.377 7.915 27.001 1.00 56.53 86 ASP A N 1
ATOM 704 C CA . ASP A 1 86 ? -16.203 7.604 28.431 1.00 56.53 86 ASP A CA 1
ATOM 705 C C . ASP A 1 86 ? -17.414 8.003 29.302 1.00 56.53 86 ASP A C 1
ATOM 707 O O . ASP A 1 86 ? -17.553 7.538 30.431 1.00 56.53 86 ASP A O 1
ATOM 711 N N . ARG A 1 87 ? -18.313 8.864 28.797 1.00 56.72 87 ARG A N 1
ATOM 712 C CA . ARG A 1 87 ? -19.540 9.284 29.503 1.00 56.72 87 ARG A CA 1
ATOM 713 C C . ARG A 1 87 ? -20.804 8.543 29.061 1.00 56.72 87 ARG A C 1
ATOM 715 O O . ARG A 1 87 ? -21.837 8.722 29.700 1.00 56.72 87 ARG A O 1
ATOM 722 N N . GLY A 1 88 ? -20.741 7.746 27.993 1.00 57.91 88 GLY A N 1
ATOM 723 C CA . GLY A 1 88 ? -21.912 7.102 27.386 1.00 57.91 88 GLY A CA 1
ATOM 724 C C . GLY A 1 88 ? -21.898 5.572 27.373 1.00 57.91 88 GLY A C 1
ATOM 725 O O . GLY A 1 88 ? -22.916 4.971 27.043 1.00 57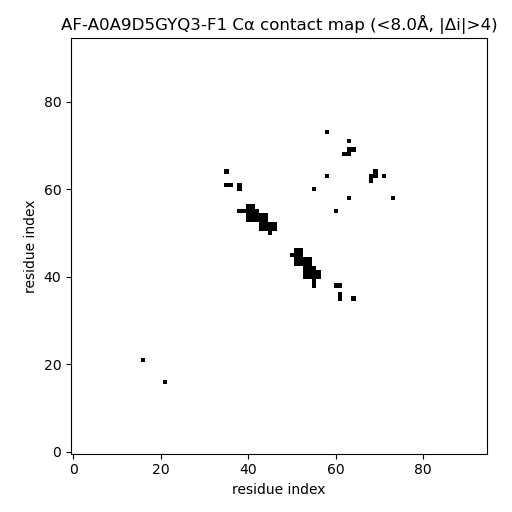.91 88 GLY A O 1
ATOM 726 N N . VAL A 1 89 ? -20.789 4.918 27.724 1.00 54.53 89 VAL A N 1
ATOM 727 C CA . VAL A 1 89 ? -20.663 3.455 27.621 1.00 54.53 89 VAL A CA 1
ATOM 728 C C . VAL A 1 89 ? -20.966 2.791 28.970 1.00 54.53 89 VAL A C 1
ATOM 730 O O . VAL A 1 89 ? -20.090 2.269 29.650 1.00 54.53 89 VAL A O 1
ATOM 733 N N . ASN A 1 90 ? -22.248 2.761 29.342 1.00 53.28 90 ASN A N 1
ATOM 734 C CA . ASN A 1 90 ? -22.768 1.728 30.242 1.00 53.28 90 ASN A CA 1
ATOM 735 C C . ASN A 1 90 ? -23.076 0.484 29.395 1.00 53.28 90 ASN A C 1
ATOM 737 O O . ASN A 1 90 ? -24.239 0.188 29.127 1.00 53.28 90 ASN A O 1
ATOM 741 N N . ILE A 1 91 ? -22.052 -0.237 28.925 1.00 57.75 91 ILE A N 1
ATOM 742 C CA . ILE A 1 91 ? -22.291 -1.595 28.422 1.00 57.75 91 ILE A CA 1
ATOM 743 C C . ILE A 1 91 ? -22.541 -2.443 29.664 1.00 57.75 91 ILE A C 1
ATOM 745 O O . ILE A 1 91 ? -21.606 -2.823 30.370 1.00 57.75 91 ILE A O 1
ATOM 749 N N . SER A 1 92 ? -23.815 -2.707 29.963 1.00 54.69 92 SER A N 1
ATOM 750 C CA . SER A 1 92 ? -24.168 -3.779 30.881 1.00 54.69 92 SER A CA 1
ATOM 751 C C . SER A 1 92 ? -23.664 -5.076 30.261 1.00 54.69 92 SER A C 1
ATOM 753 O O . SER A 1 92 ? -24.284 -5.630 29.352 1.00 54.69 92 SER A O 1
ATOM 755 N N . SER A 1 93 ? -22.509 -5.536 30.734 1.00 48.91 93 SER A N 1
ATOM 756 C CA . SER A 1 93 ? -22.046 -6.898 30.517 1.00 48.91 93 SER A CA 1
ATOM 757 C C . SER A 1 93 ? -23.110 -7.821 31.102 1.00 48.91 93 SER A C 1
ATOM 759 O O . SER A 1 93 ? -23.230 -7.963 32.320 1.00 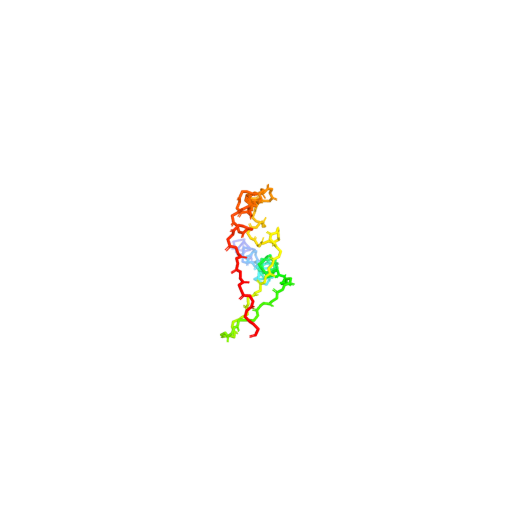48.91 93 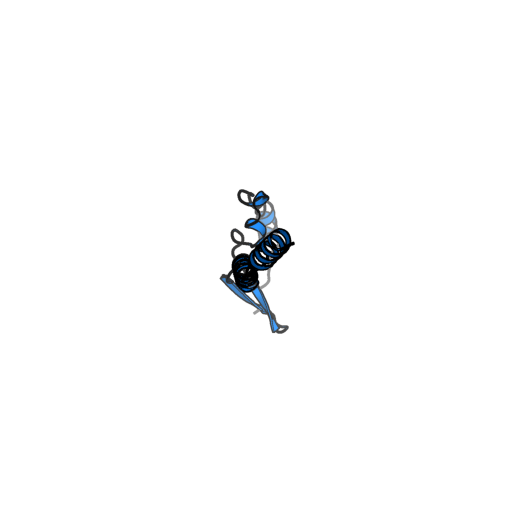SER A O 1
ATOM 761 N N . THR A 1 94 ? -23.977 -8.341 30.236 1.00 40.53 94 THR A N 1
ATOM 762 C CA . THR A 1 94 ? -24.936 -9.369 30.622 1.00 40.53 94 THR A CA 1
ATOM 763 C C . THR A 1 94 ? -24.196 -10.687 30.491 1.00 40.53 94 THR A C 1
ATOM 765 O O . THR A 1 94 ? -23.663 -11.010 29.431 1.00 40.53 94 THR A O 1
ATOM 768 N N . LYS A 1 95 ? -24.076 -11.327 31.649 1.00 37.38 95 LYS A N 1
ATOM 769 C CA . LYS A 1 95 ? -23.478 -12.630 31.912 1.00 37.38 95 LYS A CA 1
ATOM 770 C C . LYS A 1 95 ? -24.046 -13.733 31.024 1.00 37.38 95 LYS A C 1
ATOM 772 O O . LYS A 1 95 ? -25.267 -13.680 30.760 1.00 37.38 95 LYS A O 1
#

pLDDT: mean 79.37, std 16.13, range [37.38, 97.75]

Secondary structure (DSSP, 8-state):
-HHHHHHHHHHHHTT---HHHHHHHHHHHHHHHHHHH-PPPSEEEE-TTS-EEEE--GGG-GGGGSGGGTT--PPPPPHHHHHHHHHH-------

Nearest PDB structures (foldseek):
  7f5s-assembly1_LW  TM=2.831E-01  e=7.614E+00  Homo sapiens
  8fmw-assembly1_Ac  TM=2.482E-01  e=7.614E+00  Borreliella burgdorferi B31

Mean predicted aligned error: 14.48 Å

Organism: Pisum sativum (NCBI:txid3888)